Protein AF-A0A399ENH1-F1 (afdb_monomer)

Foldseek 3Di:
DDDDDDDDDDPVVVVVLQVVCVVVVHGSVVSVVVVVVVVVVVPDDPDPDPCRVCPVPDDDDDDPVPPPVSVVVCVVVVNDDD

Sequence (82 aa):
MKSRVTITLDPEVVRKAKAVARARRTNLSALVEDLLRQTAEHAAPPHPRFSRKWAGKLELRESDGRDQLLEALKQRYGLGSE

pLDDT: mean 86.1, std 10.9, range [44.28, 97.12]

Organism: NCBI:txid1408545

Nearest PDB structures (foldseek):
  5x3t-assembly1_G  TM=6.363E-01  e=2.328E-01  Mycobacterium tuberculosis H37Rv
  6gts-assembly1_C-2  TM=5.941E-01  e=1.716E+00  Escherichia coli

Structure (mmCIF, N/CA/C/O backbone):
data_AF-A0A399ENH1-F1
#
_entry.id   AF-A0A399ENH1-F1
#
loop_
_atom_site.group_PDB
_atom_site.id
_atom_site.type_symbol
_atom_site.label_atom_id
_atom_site.label_alt_id
_atom_site.label_comp_id
_atom_site.label_asym_id
_atom_site.label_entity_id
_atom_site.label_seq_id
_atom_site.pdbx_PDB_ins_code
_atom_site.Cartn_x
_atom_site.Cartn_y
_atom_site.Cartn_z
_atom_site.occupancy
_atom_sit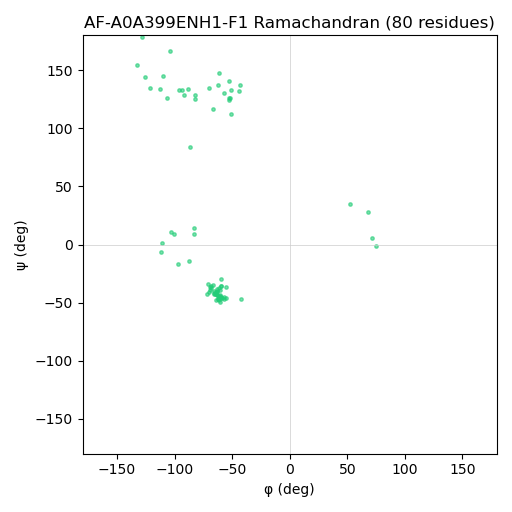e.B_iso_or_equiv
_atom_site.auth_seq_id
_atom_site.auth_comp_id
_atom_site.auth_asym_id
_atom_site.auth_atom_id
_atom_site.pdbx_PDB_model_num
ATOM 1 N N . MET A 1 1 ? -12.243 -13.868 1.997 1.00 59.94 1 MET A N 1
ATOM 2 C CA . MET A 1 1 ? -11.634 -14.330 3.269 1.00 59.94 1 MET A CA 1
ATOM 3 C C . MET A 1 1 ? -10.721 -13.227 3.789 1.00 59.94 1 MET A C 1
ATOM 5 O O . MET A 1 1 ? -10.108 -12.567 2.961 1.00 59.94 1 MET A O 1
ATOM 9 N N . LYS A 1 2 ? -10.664 -12.976 5.105 1.00 78.94 2 LYS A N 1
ATOM 10 C CA . LYS A 1 2 ? -9.776 -11.947 5.680 1.00 78.94 2 LYS A CA 1
ATOM 11 C C . LYS A 1 2 ? -8.476 -12.586 6.171 1.00 78.94 2 LYS A C 1
ATOM 13 O O . LYS A 1 2 ? -8.528 -13.596 6.868 1.00 78.94 2 LYS A O 1
ATOM 18 N N . SER A 1 3 ? -7.339 -11.985 5.832 1.00 89.19 3 SER A N 1
ATOM 19 C CA . SER A 1 3 ? -6.025 -12.385 6.346 1.00 89.19 3 SER A CA 1
ATOM 20 C C . SER A 1 3 ? -5.734 -11.653 7.654 1.00 89.19 3 SER A C 1
ATOM 22 O O . SER A 1 3 ? -5.935 -10.442 7.744 1.00 89.19 3 SER A O 1
ATOM 24 N N . ARG A 1 4 ? -5.259 -12.372 8.676 1.00 92.06 4 ARG A N 1
ATOM 25 C CA . ARG A 1 4 ? -4.841 -11.760 9.943 1.00 92.06 4 ARG A CA 1
ATOM 26 C C . ARG A 1 4 ? -3.420 -11.219 9.802 1.00 92.06 4 ARG A C 1
ATOM 28 O O . ARG A 1 4 ? -2.510 -11.972 9.479 1.00 92.06 4 ARG A O 1
ATOM 35 N N . VAL A 1 5 ? -3.241 -9.935 10.097 1.00 90.56 5 VAL A N 1
ATOM 36 C CA . VAL A 1 5 ? -1.934 -9.265 10.133 1.00 90.56 5 VAL A CA 1
ATOM 37 C C . VAL A 1 5 ? -1.730 -8.681 11.528 1.00 90.56 5 VAL A C 1
ATOM 39 O O . VAL A 1 5 ? -2.645 -8.072 12.082 1.00 90.56 5 VAL A O 1
ATOM 42 N N . THR A 1 6 ? -0.541 -8.870 12.095 1.00 94.50 6 THR A N 1
ATOM 43 C CA . THR A 1 6 ? -0.129 -8.240 13.355 1.00 94.50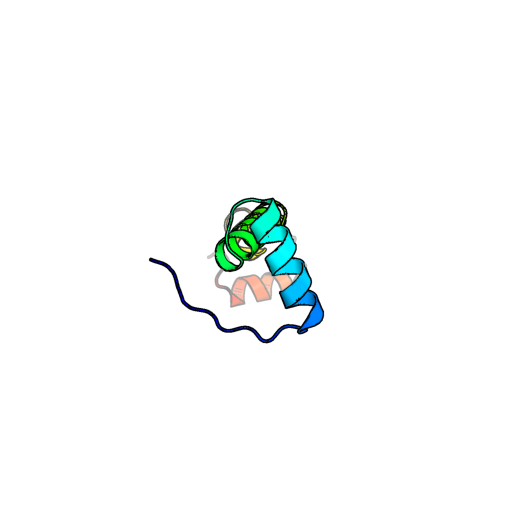 6 THR A CA 1
ATOM 44 C C . THR A 1 6 ? 0.877 -7.145 13.028 1.00 94.50 6 THR A C 1
ATOM 46 O O . THR A 1 6 ? 1.868 -7.411 12.354 1.00 94.50 6 THR A O 1
ATOM 49 N N . ILE A 1 7 ? 0.624 -5.924 13.495 1.00 91.25 7 ILE A N 1
ATOM 50 C CA . ILE A 1 7 ? 1.516 -4.774 13.322 1.00 91.25 7 ILE A CA 1
ATOM 51 C C . ILE A 1 7 ? 1.826 -4.161 14.684 1.00 91.25 7 ILE A C 1
ATOM 53 O O . ILE A 1 7 ? 0.959 -4.116 15.558 1.00 91.25 7 ILE A O 1
ATOM 57 N N . THR A 1 8 ? 3.051 -3.675 14.852 1.00 95.94 8 THR A N 1
ATOM 58 C CA . THR A 1 8 ? 3.451 -2.896 16.026 1.00 95.94 8 THR A CA 1
ATOM 59 C C . THR A 1 8 ? 3.227 -1.421 15.723 1.00 95.94 8 THR A C 1
ATOM 61 O O . THR A 1 8 ? 3.670 -0.925 14.690 1.00 95.94 8 THR A O 1
ATOM 64 N N . LEU A 1 9 ? 2.522 -0.725 16.609 1.00 93.50 9 LEU A N 1
ATOM 65 C CA . LEU A 1 9 ? 2.198 0.692 16.476 1.00 93.50 9 LEU A CA 1
ATOM 66 C C . LEU A 1 9 ? 2.491 1.405 17.789 1.00 93.50 9 LEU A C 1
ATOM 68 O O . LEU A 1 9 ? 2.422 0.803 18.860 1.00 93.50 9 LEU A O 1
ATOM 72 N N . ASP A 1 10 ? 2.750 2.703 17.690 1.00 97.12 10 ASP A N 1
ATOM 73 C CA . ASP A 1 10 ? 2.844 3.575 18.851 1.00 97.12 10 ASP A CA 1
ATOM 74 C C . ASP A 1 10 ? 1.534 3.513 19.682 1.00 97.12 10 ASP A C 1
ATOM 76 O O . ASP A 1 10 ? 0.437 3.640 19.114 1.00 97.12 10 ASP A O 1
ATOM 80 N N . PRO A 1 11 ? 1.606 3.316 21.014 1.00 96.12 11 PRO A N 1
ATOM 81 C CA . PRO A 1 11 ? 0.427 3.242 21.880 1.00 96.12 11 PRO A CA 1
ATOM 82 C C . PRO A 1 11 ? -0.508 4.459 21.790 1.00 96.12 11 PRO A C 1
ATOM 84 O O . PRO A 1 11 ? -1.736 4.305 21.811 1.00 96.12 11 PRO A O 1
ATOM 87 N N . GLU A 1 12 ? 0.039 5.665 21.636 1.00 96.19 12 GLU A N 1
ATO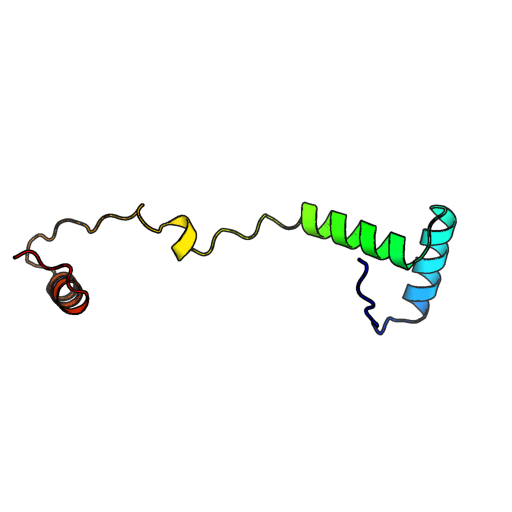M 88 C CA . GLU A 1 12 ? -0.735 6.900 21.495 1.00 96.19 12 GLU A CA 1
ATOM 89 C C . GLU A 1 12 ? -1.481 6.945 20.163 1.00 96.19 12 GLU A C 1
ATOM 91 O O . GLU A 1 12 ? -2.635 7.387 20.097 1.00 96.19 12 GLU A O 1
ATOM 96 N N . VAL A 1 13 ? -0.867 6.417 19.103 1.00 95.50 13 VAL A N 1
ATOM 97 C CA . VAL A 1 13 ? -1.523 6.261 17.800 1.00 95.50 13 VAL A CA 1
ATOM 98 C C . VAL A 1 13 ? -2.677 5.265 17.901 1.00 95.50 13 VAL A C 1
ATOM 100 O O . VAL A 1 13 ? -3.769 5.554 17.410 1.00 95.50 13 VAL A O 1
ATOM 103 N N . VAL A 1 14 ? -2.498 4.139 18.602 1.00 95.31 14 VAL A N 1
ATOM 104 C CA . VAL A 1 14 ? -3.571 3.148 18.815 1.00 95.31 14 VAL A CA 1
ATOM 105 C C . VAL A 1 14 ? -4.758 3.768 19.555 1.00 95.31 14 VAL A C 1
ATOM 107 O O . VAL A 1 14 ? -5.912 3.547 19.170 1.00 95.31 14 VAL A O 1
ATOM 110 N N . ARG A 1 15 ? -4.498 4.567 20.596 1.00 95.75 15 ARG A N 1
ATOM 111 C CA . ARG A 1 15 ? -5.542 5.255 21.368 1.00 95.75 15 ARG A CA 1
ATOM 112 C C . ARG A 1 15 ? -6.353 6.205 20.486 1.00 95.75 15 ARG A C 1
ATOM 114 O O . ARG A 1 15 ? -7.583 6.118 20.460 1.00 95.75 15 ARG A O 1
ATOM 121 N N . LYS A 1 16 ? -5.671 7.056 19.714 1.00 96.38 16 LYS A N 1
ATOM 122 C CA . LYS A 1 16 ? -6.308 7.996 18.776 1.00 96.38 16 LYS A CA 1
ATOM 123 C C . LYS A 1 16 ? -7.100 7.261 17.694 1.00 96.38 16 LYS A C 1
ATOM 125 O O . LYS A 1 16 ? -8.257 7.595 17.450 1.00 96.38 16 LYS A O 1
ATOM 130 N N . ALA A 1 17 ? -6.530 6.214 17.101 1.00 95.25 17 ALA A N 1
ATOM 131 C CA . ALA A 1 17 ? -7.186 5.442 16.050 1.00 95.25 17 ALA A CA 1
ATOM 132 C C . ALA A 1 17 ? -8.469 4.750 16.545 1.00 95.25 17 ALA A C 1
ATOM 134 O O . ALA A 1 17 ? -9.487 4.769 15.853 1.00 95.25 17 ALA A O 1
ATOM 135 N N . LYS A 1 18 ? -8.472 4.203 17.770 1.00 95.75 18 LYS A N 1
ATOM 136 C CA . LYS A 1 18 ? -9.685 3.639 18.390 1.00 95.75 18 LYS A CA 1
ATOM 137 C C . LYS A 1 18 ? -10.765 4.695 18.633 1.00 95.75 18 LYS A C 1
ATOM 139 O O . LYS A 1 18 ? -11.939 4.413 18.391 1.00 95.75 18 LYS A O 1
ATOM 144 N N . ALA A 1 19 ? -10.390 5.894 19.082 1.00 96.94 19 ALA A N 1
ATOM 145 C CA . ALA A 1 19 ? -11.336 6.994 19.272 1.00 96.94 19 ALA A CA 1
ATOM 146 C C . ALA A 1 19 ? -11.987 7.411 17.943 1.00 96.94 19 ALA A C 1
ATOM 148 O O . ALA A 1 19 ? -13.210 7.531 17.865 1.00 96.94 19 ALA A O 1
ATOM 149 N N . VAL A 1 20 ? -11.187 7.532 16.878 1.00 97.06 20 VAL A N 1
ATOM 150 C CA . VAL A 1 20 ? -11.674 7.835 15.522 1.00 97.06 20 VAL A CA 1
ATOM 151 C C . VAL A 1 20 ? -12.595 6.731 15.001 1.00 97.06 20 VAL A C 1
ATOM 153 O O . VAL A 1 20 ? -13.681 7.028 14.506 1.00 97.06 20 VAL A O 1
ATOM 156 N N . ALA A 1 21 ? -12.207 5.461 15.144 1.00 96.56 21 ALA A N 1
ATOM 157 C CA . ALA A 1 21 ? -13.043 4.330 14.745 1.00 96.56 21 ALA A CA 1
ATOM 158 C C . ALA A 1 21 ? -14.405 4.360 15.458 1.00 96.56 21 ALA A C 1
ATOM 160 O O . ALA A 1 21 ? -15.445 4.249 14.809 1.00 96.56 21 ALA A O 1
ATOM 161 N N . ARG A 1 22 ? -14.415 4.614 16.775 1.00 96.62 22 ARG A N 1
ATOM 162 C CA . ARG A 1 22 ? -15.652 4.719 17.560 1.00 96.62 22 ARG A CA 1
ATOM 163 C C . ARG A 1 22 ? -16.528 5.887 17.107 1.00 96.62 22 ARG A C 1
ATOM 165 O O . ARG A 1 22 ? -17.731 5.699 16.951 1.00 96.62 22 ARG A O 1
ATOM 172 N N . ALA A 1 23 ? -15.941 7.057 16.854 1.00 96.62 23 ALA A N 1
ATOM 173 C CA . ALA A 1 23 ? -16.666 8.218 16.333 1.00 96.62 23 ALA A CA 1
ATOM 174 C C . ALA A 1 23 ? -17.316 7.927 14.967 1.00 96.62 23 ALA A C 1
ATOM 176 O O . ALA A 1 23 ? -18.439 8.352 14.711 1.00 96.62 23 ALA A O 1
ATOM 177 N N . ARG A 1 24 ? -16.652 7.123 14.126 1.00 95.56 24 ARG A N 1
ATOM 178 C CA . ARG A 1 24 ? -17.162 6.644 12.829 1.00 95.56 24 ARG A CA 1
ATOM 179 C C . ARG A 1 24 ? -18.073 5.410 12.929 1.00 95.56 24 ARG A C 1
ATOM 181 O O . ARG A 1 24 ? -18.399 4.823 11.904 1.00 95.56 24 ARG A O 1
ATOM 188 N N . ARG A 1 25 ? -18.469 4.992 14.140 1.00 96.44 25 ARG A N 1
ATOM 189 C CA . ARG A 1 25 ? -19.275 3.780 14.403 1.00 96.44 25 ARG A CA 1
ATOM 190 C C . ARG A 1 25 ? -18.697 2.506 13.764 1.00 96.44 25 ARG A C 1
ATOM 192 O O . ARG A 1 25 ? -19.437 1.622 13.347 1.00 96.44 25 ARG A O 1
ATOM 199 N N . THR A 1 26 ? -17.371 2.402 13.707 1.00 96.62 26 THR A N 1
ATOM 200 C CA . THR A 1 26 ? -16.647 1.257 13.143 1.00 96.62 26 THR A CA 1
ATOM 201 C C . THR A 1 26 ? -15.591 0.730 14.121 1.00 96.62 26 THR A C 1
ATOM 203 O O . THR A 1 26 ? -15.420 1.249 15.226 1.00 96.62 26 THR A O 1
ATOM 206 N N . ASN A 1 27 ? -14.879 -0.331 13.739 1.00 95.69 27 ASN A N 1
ATOM 207 C CA . ASN A 1 27 ? -13.763 -0.878 14.510 1.00 95.69 27 ASN A CA 1
ATOM 208 C C . ASN A 1 27 ? -12.407 -0.497 13.891 1.00 95.69 27 ASN A C 1
ATOM 210 O O . ASN A 1 27 ? -12.328 -0.031 12.756 1.00 95.69 27 ASN A O 1
ATOM 214 N N . LEU A 1 28 ? -11.323 -0.700 14.645 1.00 93.75 28 LEU A N 1
ATOM 215 C CA . LEU A 1 28 ? -9.978 -0.327 14.201 1.00 93.75 28 LEU A CA 1
ATOM 216 C C . LEU A 1 28 ? -9.554 -1.063 12.919 1.00 93.75 28 LEU A C 1
ATOM 218 O O . LEU A 1 28 ? -8.942 -0.455 12.050 1.00 93.75 28 LEU A O 1
ATOM 222 N N . SER A 1 29 ? -9.902 -2.346 12.783 1.00 93.88 29 SER A N 1
ATOM 223 C CA . SER A 1 29 ? -9.564 -3.128 11.587 1.00 93.88 29 SER A CA 1
ATOM 224 C C . SER A 1 29 ? -10.252 -2.573 10.343 1.00 93.88 29 SER A C 1
ATOM 226 O O . SER A 1 29 ? -9.618 -2.478 9.302 1.00 93.88 29 SER A O 1
ATOM 228 N N . ALA A 1 30 ? -11.526 -2.202 10.454 1.00 94.06 30 ALA A N 1
ATOM 229 C CA . ALA A 1 30 ? -12.294 -1.618 9.365 1.00 94.06 30 ALA A CA 1
ATOM 230 C C . ALA A 1 30 ? -11.807 -0.202 9.024 1.00 94.06 30 ALA A C 1
ATOM 232 O O . ALA A 1 30 ? -11.683 0.120 7.850 1.00 94.06 30 ALA A O 1
ATOM 233 N N . LEU A 1 31 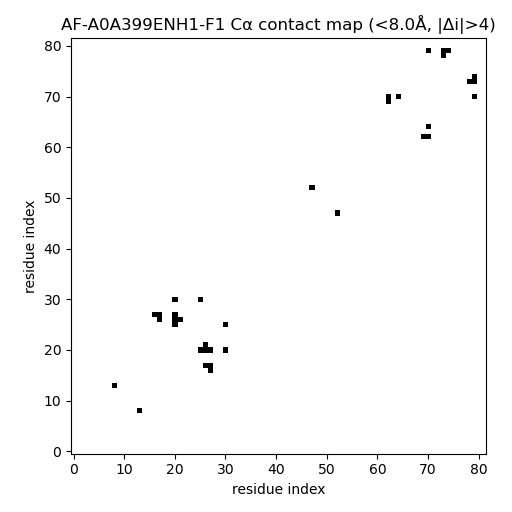? -11.443 0.610 10.026 1.00 95.12 31 LEU A N 1
ATOM 234 C CA . LEU A 1 31 ? -10.827 1.921 9.796 1.00 95.12 31 LEU A CA 1
ATOM 235 C C . LEU A 1 31 ? -9.511 1.803 9.011 1.00 95.12 31 LEU A C 1
ATOM 237 O O . LEU A 1 31 ? -9.290 2.559 8.070 1.00 95.12 31 LEU A O 1
ATOM 241 N N . VAL A 1 32 ? -8.638 0.870 9.398 1.00 93.81 32 VAL A N 1
ATOM 242 C CA . VAL A 1 32 ? -7.364 0.632 8.701 1.00 93.81 32 VAL A CA 1
ATOM 243 C C . VAL A 1 32 ? -7.609 0.108 7.285 1.00 93.81 32 VAL A C 1
ATOM 245 O O . VAL A 1 32 ? -6.957 0.569 6.354 1.00 93.81 32 VAL A O 1
ATOM 248 N N . GLU A 1 33 ? -8.561 -0.811 7.106 1.00 93.12 33 GLU A N 1
ATOM 249 C CA . GLU A 1 33 ? -8.934 -1.348 5.791 1.00 93.12 33 GLU A CA 1
ATOM 250 C C . GLU A 1 33 ? -9.417 -0.238 4.838 1.00 93.12 33 GLU A C 1
ATOM 252 O O . GLU A 1 33 ? -8.947 -0.167 3.703 1.00 93.12 33 GLU A O 1
ATOM 257 N N . ASP A 1 34 ? -10.275 0.669 5.313 1.00 93.44 34 ASP A N 1
ATOM 258 C CA . ASP A 1 34 ? -10.762 1.820 4.540 1.00 93.44 34 ASP A CA 1
ATOM 259 C C . ASP A 1 34 ? -9.636 2.780 4.146 1.00 93.44 34 ASP A C 1
ATOM 261 O O . ASP A 1 34 ? -9.533 3.176 2.986 1.00 93.44 34 ASP A O 1
ATOM 265 N N . LEU A 1 35 ? -8.764 3.138 5.095 1.00 92.69 35 LEU A N 1
ATOM 266 C CA . LEU A 1 35 ? -7.640 4.038 4.827 1.00 92.69 35 LEU A CA 1
ATOM 267 C C . LEU A 1 35 ? -6.663 3.435 3.812 1.00 92.69 35 LEU A C 1
ATOM 269 O O . LEU A 1 35 ? -6.189 4.139 2.921 1.00 92.69 35 LEU A O 1
ATOM 273 N N . LEU A 1 36 ? -6.378 2.134 3.915 1.00 91.19 36 LEU A N 1
ATOM 274 C CA . LEU A 1 36 ? -5.522 1.434 2.957 1.00 91.19 36 LEU A CA 1
ATOM 275 C C . LEU A 1 36 ? -6.160 1.377 1.570 1.00 91.19 36 LEU A C 1
ATOM 277 O O . LEU A 1 36 ? -5.460 1.581 0.582 1.00 91.19 36 LEU A O 1
ATOM 281 N N . ARG A 1 37 ? -7.473 1.143 1.487 1.00 89.69 37 ARG A N 1
ATOM 282 C CA . ARG A 1 37 ? -8.202 1.125 0.215 1.00 89.69 37 ARG A CA 1
ATOM 283 C C . ARG A 1 37 ? -8.173 2.492 -0.459 1.00 89.69 37 ARG A C 1
ATOM 285 O O . ARG A 1 37 ? -7.774 2.576 -1.612 1.00 89.69 37 ARG A O 1
ATOM 292 N N . GLN A 1 38 ? -8.466 3.554 0.289 1.00 89.25 38 GLN A N 1
ATOM 293 C CA . GLN A 1 38 ? -8.366 4.929 -0.203 1.00 89.25 38 GLN A CA 1
ATOM 294 C C . GLN A 1 38 ? -6.939 5.238 -0.658 1.00 89.25 38 GLN A C 1
ATOM 296 O O . GLN A 1 38 ? -6.735 5.754 -1.749 1.00 89.25 38 GLN A O 1
ATOM 301 N N . THR A 1 39 ? -5.929 4.867 0.129 1.00 86.94 39 THR A N 1
ATOM 302 C CA . THR A 1 39 ? -4.527 5.103 -0.248 1.00 86.94 39 THR A CA 1
ATOM 303 C C . THR A 1 39 ? -4.146 4.338 -1.516 1.00 86.94 39 THR A C 1
ATOM 305 O O . THR A 1 39 ? -3.435 4.880 -2.352 1.00 86.94 39 THR A O 1
ATOM 308 N N . ALA A 1 40 ? -4.631 3.107 -1.694 1.00 79.88 40 ALA A N 1
ATOM 309 C CA . ALA A 1 40 ? -4.390 2.308 -2.893 1.00 79.88 40 ALA A CA 1
ATOM 310 C C . ALA A 1 40 ? -5.135 2.840 -4.128 1.00 79.88 40 ALA A C 1
ATOM 312 O O . ALA A 1 40 ? -4.600 2.764 -5.227 1.00 79.88 40 ALA A O 1
ATOM 313 N N . GLU A 1 41 ? -6.335 3.398 -3.960 1.00 75.50 41 GLU A N 1
ATOM 314 C CA . GLU A 1 41 ? -7.084 4.068 -5.034 1.00 75.50 41 GLU A CA 1
ATOM 315 C C . GLU A 1 41 ? -6.390 5.356 -5.498 1.00 75.50 41 GLU A C 1
ATOM 317 O O . GLU A 1 41 ? -6.404 5.674 -6.685 1.00 75.50 41 GLU A O 1
ATOM 322 N N . HIS A 1 42 ? -5.747 6.076 -4.573 1.00 66.31 42 HIS A N 1
ATOM 323 C CA . HIS A 1 42 ? -4.973 7.286 -4.868 1.00 66.31 42 HIS A CA 1
ATOM 324 C C . HIS A 1 42 ? -3.512 6.995 -5.235 1.00 66.31 42 HIS A C 1
ATOM 326 O O . HIS A 1 42 ? -2.818 7.872 -5.754 1.00 66.31 42 HIS A O 1
ATOM 332 N N . ALA A 1 43 ? -3.023 5.781 -4.984 1.00 67.69 43 ALA A N 1
ATOM 333 C CA . ALA A 1 43 ? -1.743 5.341 -5.501 1.00 67.69 43 ALA A CA 1
ATOM 334 C C . ALA A 1 43 ? -1.889 5.247 -7.019 1.00 67.69 43 ALA A C 1
ATOM 336 O O . ALA A 1 43 ? -2.703 4.471 -7.521 1.00 67.69 43 ALA A O 1
ATOM 337 N N . ALA A 1 44 ? -1.122 6.066 -7.748 1.00 60.09 44 ALA A N 1
ATOM 338 C CA . ALA A 1 44 ? -1.097 6.025 -9.204 1.00 60.09 44 ALA A CA 1
ATOM 339 C C . ALA A 1 44 ? -1.029 4.557 -9.660 1.00 60.09 44 ALA A C 1
ATOM 341 O O . ALA A 1 44 ? -0.225 3.800 -9.095 1.00 60.09 44 ALA A O 1
ATOM 342 N N . PRO A 1 45 ? -1.870 4.132 -10.628 1.00 62.25 45 PRO A N 1
ATOM 343 C CA . PRO A 1 45 ? -1.876 2.748 -11.072 1.00 62.25 45 PRO A CA 1
ATOM 344 C C . PRO A 1 45 ? -0.434 2.370 -11.393 1.00 62.25 45 PRO A C 1
ATOM 346 O O . PRO A 1 45 ? 0.251 3.180 -12.031 1.00 62.25 45 PRO A O 1
ATOM 349 N N . PRO A 1 46 ? 0.056 1.206 -10.922 1.00 65.19 46 PRO A N 1
ATOM 350 C CA . PRO A 1 46 ? 1.443 0.828 -11.115 1.00 65.19 46 PRO A CA 1
ATOM 351 C C . PRO A 1 46 ? 1.736 0.981 -12.597 1.00 65.19 46 PRO A C 1
ATOM 353 O O . PRO A 1 46 ? 1.125 0.289 -13.418 1.00 65.19 46 PRO A O 1
ATOM 356 N N . HIS A 1 47 ? 2.594 1.949 -12.944 1.00 67.56 47 HIS A N 1
ATOM 357 C CA . HIS A 1 47 ? 2.921 2.180 -14.338 1.00 67.56 47 HIS A CA 1
ATOM 358 C C . HIS A 1 47 ? 3.345 0.827 -14.897 1.00 67.56 47 HIS A C 1
ATOM 360 O O . HIS A 1 47 ? 4.189 0.163 -14.278 1.00 67.56 47 HIS A O 1
ATOM 366 N N . PRO A 1 48 ? 2.721 0.359 -15.996 1.00 73.38 48 PRO A N 1
ATOM 367 C CA . PRO A 1 48 ? 3.074 -0.932 -16.541 1.00 73.38 48 PRO A CA 1
ATOM 368 C C . PRO A 1 48 ? 4.583 -0.920 -16.732 1.00 73.38 48 PRO A C 1
ATOM 370 O O . PRO A 1 48 ? 5.119 0.021 -17.327 1.00 73.38 48 PRO A O 1
ATOM 373 N N . ARG A 1 49 ? 5.261 -1.923 -16.149 1.00 78.19 49 ARG A N 1
ATOM 374 C CA . ARG A 1 49 ? 6.714 -2.083 -16.288 1.00 78.19 49 ARG A CA 1
ATOM 375 C C . ARG A 1 49 ? 7.061 -1.835 -17.748 1.00 78.19 49 ARG A C 1
ATOM 377 O O . ARG A 1 49 ? 6.328 -2.315 -18.613 1.00 78.19 49 ARG A O 1
ATOM 384 N N . PHE A 1 50 ? 8.137 -1.097 -18.008 1.00 83.25 50 PHE A N 1
ATOM 385 C CA . PHE A 1 50 ? 8.504 -0.654 -19.356 1.00 83.25 50 PHE A CA 1
ATOM 386 C C . PHE A 1 50 ? 8.319 -1.765 -20.405 1.00 83.25 50 PHE A C 1
ATOM 388 O O . PHE A 1 50 ? 7.628 -1.561 -21.399 1.00 83.25 50 PHE A O 1
ATOM 395 N N . SER A 1 51 ? 8.806 -2.975 -20.109 1.00 84.44 51 SER A N 1
ATOM 396 C CA . SER A 1 51 ? 8.645 -4.157 -20.961 1.00 84.44 51 SER A CA 1
ATOM 397 C C . SER A 1 51 ? 7.188 -4.493 -21.296 1.00 84.44 51 SER A C 1
ATOM 399 O O . SER A 1 51 ? 6.876 -4.707 -22.457 1.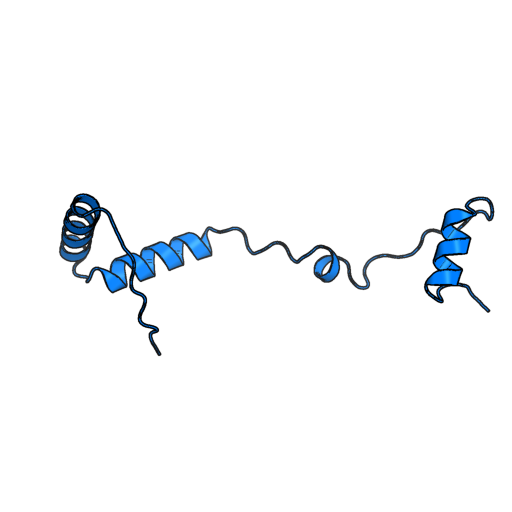00 84.44 51 SER A O 1
ATOM 401 N N . ARG A 1 52 ? 6.264 -4.483 -20.327 1.00 83.75 52 ARG A N 1
ATOM 402 C CA . ARG A 1 52 ? 4.828 -4.706 -20.581 1.00 83.75 52 ARG A CA 1
ATOM 403 C C . ARG A 1 52 ? 4.184 -3.570 -21.368 1.00 83.75 52 ARG A C 1
ATOM 405 O O . ARG A 1 52 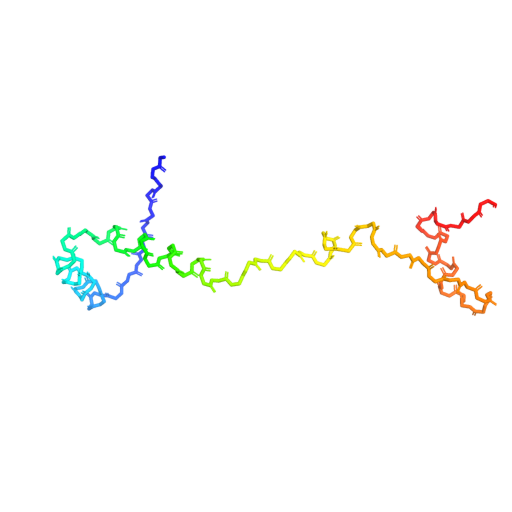? 3.279 -3.822 -22.152 1.00 83.75 52 ARG A O 1
ATOM 412 N N . LYS A 1 53 ? 4.608 -2.325 -21.138 1.00 86.62 53 LYS A N 1
ATOM 413 C CA . LYS A 1 53 ? 4.042 -1.159 -21.833 1.00 86.62 53 LYS A CA 1
ATOM 414 C C . LYS A 1 53 ? 4.396 -1.159 -23.324 1.00 86.62 53 LYS A C 1
ATOM 416 O O . LYS A 1 53 ? 3.560 -0.753 -24.134 1.00 86.62 53 LYS A O 1
ATOM 421 N N . TRP A 1 54 ? 5.616 -1.591 -23.643 1.00 88.69 54 TRP A N 1
ATOM 422 C CA . TRP A 1 54 ? 6.242 -1.440 -24.958 1.00 88.69 54 TRP A CA 1
ATOM 423 C C . TRP A 1 54 ? 6.443 -2.748 -25.734 1.00 88.69 54 TRP A C 1
ATOM 425 O O . TRP A 1 54 ? 6.827 -2.692 -26.900 1.00 88.69 54 TRP A O 1
ATOM 435 N N . ALA A 1 55 ? 6.164 -3.912 -25.139 1.00 87.00 55 ALA A N 1
ATOM 436 C CA . ALA A 1 55 ? 6.187 -5.188 -25.853 1.00 87.00 55 ALA A CA 1
ATOM 437 C C . ALA A 1 55 ? 5.313 -5.119 -27.116 1.00 87.00 55 ALA A C 1
ATOM 439 O O . ALA A 1 55 ? 4.138 -4.761 -27.041 1.00 87.00 55 ALA A O 1
ATOM 440 N N . GLY A 1 56 ? 5.912 -5.432 -28.269 1.00 87.19 56 GLY A N 1
ATOM 441 C CA . GLY A 1 56 ? 5.245 -5.416 -29.575 1.00 87.19 56 GLY A CA 1
ATOM 442 C C . GLY A 1 56 ? 4.918 -4.028 -30.138 1.00 87.19 56 GLY A C 1
ATOM 443 O O . GLY A 1 56 ? 4.258 -3.951 -31.163 1.00 87.19 56 GLY A O 1
ATOM 444 N N . LYS A 1 57 ? 5.344 -2.936 -29.484 1.00 90.38 57 LYS A N 1
ATOM 445 C CA . LYS A 1 57 ? 5.114 -1.548 -29.944 1.00 90.38 57 LYS A CA 1
ATOM 446 C C . LYS A 1 57 ? 6.381 -0.832 -30.402 1.00 90.38 57 LYS A C 1
ATOM 448 O O . LYS A 1 57 ? 6.339 0.363 -30.675 1.00 90.38 57 LYS A O 1
ATOM 453 N N . LEU A 1 58 ? 7.512 -1.526 -30.370 1.00 88.94 58 LEU A N 1
ATOM 454 C CA . LEU A 1 58 ? 8.803 -0.986 -30.762 1.00 88.94 58 LEU A CA 1
ATOM 455 C C . LEU A 1 58 ? 9.245 -1.695 -32.029 1.00 88.94 58 LEU A C 1
ATOM 457 O O . LEU A 1 58 ? 9.198 -2.922 -32.101 1.00 88.94 58 LEU A O 1
ATOM 461 N N . GLU A 1 59 ? 9.706 -0.905 -32.983 1.00 85.50 59 GLU A N 1
ATOM 462 C CA . GLU A 1 59 ? 10.322 -1.381 -34.210 1.00 85.50 59 GLU A CA 1
ATOM 463 C C . GLU A 1 59 ? 11.809 -1.040 -34.166 1.00 85.50 59 GLU A C 1
ATOM 465 O O . GLU A 1 59 ? 12.223 -0.028 -33.586 1.00 85.50 59 GLU A O 1
ATOM 470 N N . LEU A 1 60 ? 12.632 -1.920 -34.734 1.00 85.81 60 LEU A N 1
ATOM 471 C CA . LEU A 1 60 ? 14.041 -1.613 -34.920 1.00 85.81 60 LEU A CA 1
ATOM 472 C C . LEU A 1 60 ? 14.161 -0.544 -36.000 1.00 85.81 60 LEU A C 1
ATOM 474 O O . LEU A 1 60 ? 13.541 -0.647 -37.055 1.00 85.81 60 LEU A O 1
ATOM 478 N N . ARG A 1 61 ? 14.994 0.465 -35.748 1.00 85.44 61 ARG A N 1
ATOM 479 C CA . ARG A 1 61 ? 15.348 1.431 -36.786 1.00 85.44 61 ARG A CA 1
ATOM 480 C C . ARG A 1 61 ? 16.052 0.733 -37.949 1.00 85.44 61 ARG A C 1
ATOM 482 O O . ARG A 1 61 ? 16.821 -0.212 -37.736 1.00 85.44 61 ARG A O 1
ATOM 489 N N . GLU A 1 62 ? 15.850 1.254 -39.153 1.00 80.56 62 GLU A N 1
ATOM 490 C CA . GLU A 1 62 ? 16.648 0.862 -40.309 1.00 80.56 62 GLU A CA 1
ATOM 491 C C . GLU A 1 62 ? 18.117 1.238 -40.076 1.00 80.56 62 GLU A C 1
ATOM 493 O O . GLU A 1 62 ? 18.438 2.296 -39.527 1.00 80.56 62 GLU A O 1
ATOM 498 N N . SER A 1 63 ? 19.007 0.315 -40.434 1.00 78.94 63 SER A N 1
ATOM 499 C CA . SER A 1 63 ? 20.451 0.498 -40.329 1.00 78.94 63 SER A CA 1
ATOM 500 C C . SER A 1 63 ? 20.960 1.016 -41.663 1.00 78.94 63 SER A C 1
ATOM 502 O O . SER A 1 63 ? 20.645 0.446 -42.703 1.00 78.94 63 SER A O 1
ATOM 504 N N . ASP A 1 64 ? 21.785 2.056 -41.641 1.00 78.50 64 ASP A N 1
ATOM 505 C CA . ASP A 1 64 ? 22.481 2.559 -42.827 1.00 78.50 64 AS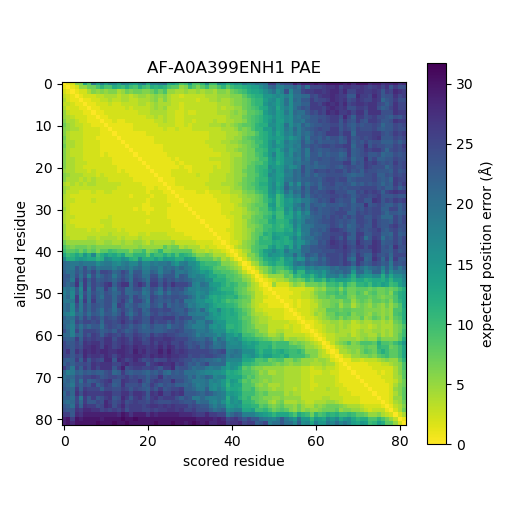P A CA 1
ATOM 506 C C . ASP A 1 64 ? 23.774 1.768 -43.123 1.00 78.50 64 ASP A C 1
ATOM 508 O O . ASP A 1 64 ? 24.632 2.224 -43.880 1.00 78.50 64 ASP A O 1
ATOM 512 N N . GLY A 1 65 ? 23.940 0.600 -42.487 1.00 74.25 65 GLY A N 1
ATOM 513 C CA . GLY A 1 65 ? 25.099 -0.282 -42.624 1.00 74.25 65 GLY A CA 1
ATOM 514 C C . GLY A 1 65 ? 26.358 0.211 -41.904 1.00 74.25 65 GLY A C 1
ATOM 515 O O . GLY A 1 65 ? 27.375 -0.479 -41.922 1.00 74.25 65 GLY A O 1
ATOM 516 N N . ARG A 1 66 ? 26.316 1.384 -41.256 1.00 80.94 66 ARG A N 1
ATOM 517 C CA . ARG A 1 66 ? 27.464 1.963 -40.538 1.00 80.94 66 ARG A CA 1
ATOM 518 C C . ARG A 1 66 ? 27.445 1.684 -39.038 1.00 80.94 66 ARG A C 1
ATOM 520 O O . ARG A 1 66 ? 28.482 1.797 -38.385 1.00 80.94 66 ARG A O 1
ATOM 527 N N . ASP A 1 67 ? 26.302 1.281 -38.491 1.00 86.00 67 ASP A N 1
ATOM 528 C CA . ASP A 1 67 ? 26.164 0.946 -37.076 1.00 86.00 67 ASP A CA 1
ATOM 529 C C . ASP A 1 67 ? 26.533 -0.520 -36.802 1.00 86.00 67 ASP A C 1
ATOM 531 O O . ASP A 1 67 ? 25.687 -1.412 -36.719 1.00 86.00 67 ASP A O 1
ATOM 535 N N . GLN A 1 68 ? 27.835 -0.761 -36.642 1.00 88.31 68 GLN A N 1
ATOM 536 C CA . GLN A 1 68 ? 28.381 -2.091 -36.352 1.00 88.31 68 GLN A CA 1
ATOM 537 C C . GLN A 1 68 ? 27.827 -2.690 -35.047 1.00 88.31 68 GLN A C 1
ATOM 539 O O . GLN A 1 68 ? 27.712 -3.911 -34.932 1.00 88.31 68 GLN A 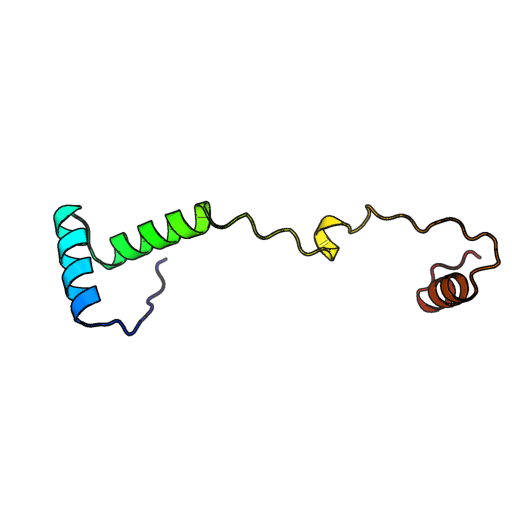O 1
ATOM 544 N N . LEU A 1 69 ? 27.460 -1.852 -34.067 1.00 88.12 69 LEU A N 1
ATOM 545 C CA . LEU A 1 69 ? 26.895 -2.318 -32.802 1.00 88.12 69 LEU A CA 1
ATOM 546 C C . LEU A 1 69 ? 25.468 -2.835 -32.999 1.00 88.12 69 LEU A C 1
ATOM 548 O O . LEU A 1 69 ? 25.119 -3.885 -32.458 1.00 88.12 69 LEU A O 1
ATOM 552 N N . LEU A 1 70 ? 24.655 -2.126 -33.786 1.00 87.75 70 LEU A N 1
ATOM 553 C CA . LEU A 1 70 ? 23.306 -2.571 -34.130 1.00 87.75 70 LEU A CA 1
ATOM 554 C C . LEU A 1 70 ? 23.331 -3.915 -34.866 1.00 87.75 70 LEU A C 1
ATOM 556 O O . LEU A 1 70 ? 22.562 -4.807 -34.513 1.00 87.75 70 LEU A O 1
ATOM 560 N N . GLU A 1 71 ? 24.236 -4.090 -35.827 1.00 87.75 71 GLU A N 1
ATOM 561 C CA . GLU A 1 71 ? 24.360 -5.351 -36.569 1.00 87.75 71 GLU A CA 1
ATOM 562 C C . GLU A 1 71 ? 24.831 -6.511 -35.679 1.00 87.75 71 GLU A C 1
ATOM 564 O O . GLU A 1 71 ? 24.236 -7.591 -35.702 1.00 87.75 71 GLU A O 1
ATOM 569 N N . ALA A 1 72 ? 25.814 -6.285 -34.800 1.00 89.19 72 ALA A N 1
ATOM 570 C CA . ALA A 1 72 ? 26.242 -7.296 -33.830 1.00 89.19 72 ALA A CA 1
ATOM 571 C C . ALA A 1 72 ? 25.109 -7.699 -32.866 1.00 89.19 72 ALA A C 1
ATOM 573 O O . ALA A 1 72 ? 24.964 -8.871 -32.507 1.00 89.19 72 ALA A O 1
ATOM 574 N N . LEU A 1 73 ? 24.274 -6.741 -32.450 1.00 89.06 73 LEU A N 1
ATOM 575 C CA . LEU A 1 73 ? 23.114 -7.010 -31.600 1.00 89.06 73 LEU A CA 1
ATOM 576 C C . LEU A 1 73 ? 22.019 -7.772 -32.352 1.00 89.06 73 LEU A C 1
ATOM 578 O O . LEU A 1 73 ? 21.462 -8.716 -31.790 1.00 89.06 73 LEU A O 1
ATOM 582 N N . LYS A 1 74 ? 21.741 -7.427 -33.616 1.00 88.69 74 LYS A N 1
ATOM 583 C CA . LYS A 1 74 ? 20.811 -8.193 -34.458 1.00 88.69 74 LYS A CA 1
ATOM 584 C C . LYS A 1 74 ? 21.250 -9.650 -34.573 1.00 88.69 74 LYS A C 1
ATOM 586 O O . LYS A 1 74 ? 20.439 -10.537 -34.327 1.00 88.69 74 LYS A O 1
ATOM 591 N N . GLN A 1 75 ? 22.531 -9.900 -34.843 1.00 88.44 75 GLN A N 1
ATOM 592 C CA . GLN A 1 75 ? 23.077 -11.260 -34.899 1.00 88.44 75 GLN A CA 1
ATOM 593 C C . GLN A 1 75 ? 22.942 -11.992 -33.557 1.00 88.44 75 GLN A C 1
ATOM 595 O O . GLN A 1 75 ? 22.442 -13.113 -33.512 1.00 88.44 75 GLN A O 1
ATOM 600 N N . ARG A 1 76 ? 23.315 -11.347 -32.442 1.00 90.62 76 ARG A N 1
ATOM 601 C CA . ARG A 1 76 ? 23.251 -11.950 -31.098 1.00 90.62 76 ARG A CA 1
ATOM 602 C C . ARG A 1 76 ? 21.840 -12.376 -30.685 1.00 90.62 76 ARG A C 1
ATOM 604 O O . ARG A 1 76 ? 21.697 -13.364 -29.969 1.00 90.62 76 ARG A O 1
ATOM 611 N N . TYR A 1 77 ? 20.822 -11.615 -31.081 1.00 88.38 77 TYR A N 1
ATOM 612 C CA . TYR A 1 77 ? 19.428 -11.871 -30.711 1.00 88.38 77 TYR A CA 1
ATOM 613 C C . TYR A 1 77 ? 18.611 -12.556 -31.820 1.00 88.38 77 TYR A C 1
ATOM 615 O O . TYR A 1 77 ? 17.400 -12.687 -31.665 1.00 88.38 77 TYR A O 1
ATOM 623 N N . GLY A 1 78 ? 19.245 -13.009 -32.912 1.00 85.12 78 GLY A N 1
ATOM 624 C CA . GLY A 1 78 ? 18.563 -13.708 -34.012 1.00 85.12 78 GLY A CA 1
ATOM 625 C C . GLY A 1 78 ? 17.602 -12.822 -34.815 1.00 85.12 78 GLY A C 1
ATOM 626 O O . GLY A 1 78 ? 16.612 -13.310 -35.343 1.00 85.12 78 GLY A O 1
ATOM 627 N N . LEU A 1 79 ? 17.873 -11.516 -34.864 1.00 79.69 79 LEU A N 1
ATOM 628 C CA . LEU A 1 79 ? 17.097 -10.492 -35.577 1.00 79.69 79 LEU A CA 1
ATOM 629 C C . LEU A 1 79 ? 17.776 -10.053 -36.889 1.00 79.69 79 LEU A C 1
ATOM 631 O O . LEU A 1 79 ? 17.405 -9.030 -37.462 1.00 79.69 79 LEU A O 1
ATOM 635 N N . GLY A 1 80 ? 18.816 -10.770 -37.323 1.00 68.06 80 GLY A N 1
ATOM 636 C CA . GLY A 1 80 ? 19.429 -10.592 -38.637 1.00 68.06 80 GLY A CA 1
ATOM 637 C C . GLY A 1 80 ? 18.628 -11.359 -39.684 1.00 68.06 80 GLY A C 1
ATOM 638 O O . GLY A 1 80 ? 18.33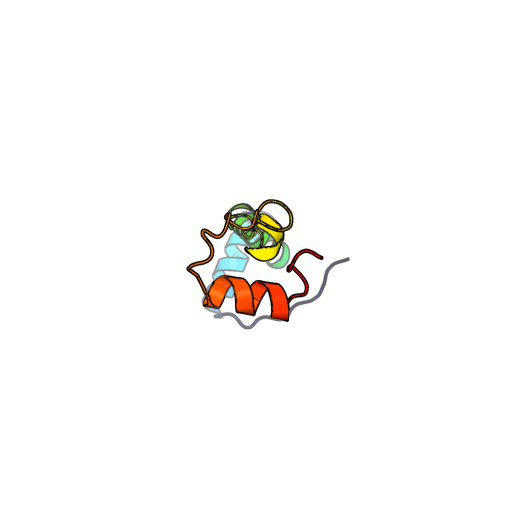3 -12.532 -39.474 1.00 68.06 80 GLY A O 1
ATOM 639 N N . SER A 1 81 ? 18.252 -10.683 -40.765 1.00 60.34 81 SER A N 1
ATOM 640 C CA . SER A 1 81 ? 17.640 -11.277 -41.954 1.00 60.34 81 SER A CA 1
ATOM 641 C C . SER A 1 81 ? 18.496 -12.436 -42.486 1.00 60.34 81 SER A C 1
ATOM 643 O O . SER A 1 81 ? 19.723 -12.309 -42.502 1.00 60.34 81 SER A O 1
ATOM 645 N N . GLU A 1 82 ? 17.861 -13.524 -42.940 1.00 44.28 82 GLU A N 1
ATOM 646 C CA . GLU A 1 82 ? 18.433 -14.334 -44.033 1.00 44.28 82 GLU A CA 1
ATOM 647 C C . GLU A 1 82 ? 18.634 -13.474 -45.289 1.00 44.28 82 GLU A C 1
ATOM 649 O O . GLU A 1 82 ? 17.815 -12.545 -45.508 1.00 44.28 82 GLU A O 1
#

Secondary structure (DSSP, 8-state):
-PPP------HHHHHHHHHHHHHTTS-HHHHHHHHHHHHHHHS------HHHHHTTS--PPPP-S--HHHHHHHHHTT-S--

Solvent-accessible surface area (backbone atoms only — not comparable to full-atom values): 5380 Å² total; per-residue (Å²): 136,87,82,91,80,89,79,92,72,59,68,70,57,52,53,51,46,44,53,53,15,52,76,70,76,48,47,55,71,58,50,52,51,52,52,50,48,53,50,55,70,70,41,74,73,78,72,63,55,66,66,75,66,43,63,92,73,72,78,83,76,88,75,88,82,73,56,63,66,60,54,54,48,23,55,77,70,70,65,54,79,132

InterPro domains:
  IPR045944 Protein of unknown function DUF6364 [PF19891] (1-77)

Radius of gyration: 26.62 Å; Cα contacts (8 Å, |Δi|>4): 18; chains: 1; bounding box: 48×23×66 Å

Mean predicted aligned error: 13.0 Å